Protein AF-I4C1M5-F1 (afdb_monomer_lite)

Foldseek 3Di:
DDWDFDDDDPVRVVVQVVVCVVVVDHDTHIPDADADDDDPVVVVVQVVVCVVVVHHDGHHDDDD

Sequence (64 aa):
MMCSFATLDHEALKILENVEGETGKTILAYDCFVPETIGEEEIHKIREAEKKLCRTLVAIKTEH

Radius of gyration: 14.55 Å; chains: 1; bounding box: 33×28×35 Å

pLDDT: mean 79.4, std 10.59, range [46.25, 91.5]

Secondary structure (DSSP, 8-state):
--PEEP---HHHHHHHHHHHHHH-S----EE-SPBP---HHHHHHHHHHHHHHTS----B----

Structure (mmCIF, N/CA/C/O backbone):
data_AF-I4C1M5-F1
#
_entry.id   AF-I4C1M5-F1
#
loop_
_atom_site.group_PDB
_atom_site.id
_atom_site.type_symbol
_atom_site.label_atom_id
_atom_site.label_alt_id
_atom_site.label_comp_id
_atom_site.label_asym_id
_atom_site.label_entity_id
_atom_site.label_seq_id
_atom_site.pdbx_PDB_ins_code
_atom_site.Cartn_x
_atom_site.Cartn_y
_atom_site.Cartn_z
_atom_site.occupancy
_atom_site.B_iso_or_equiv
_atom_site.auth_seq_id
_atom_site.auth_comp_id
_atom_site.auth_asym_id
_atom_site.auth_atom_id
_atom_site.pdbx_PDB_model_num
ATOM 1 N N . MET A 1 1 ? 6.024 18.289 -5.183 1.00 54.03 1 MET A N 1
ATOM 2 C CA . MET A 1 1 ? 5.304 17.449 -4.203 1.00 54.03 1 MET A CA 1
ATOM 3 C C . MET A 1 1 ? 3.833 17.414 -4.606 1.00 54.03 1 MET A C 1
ATOM 5 O O . MET A 1 1 ? 3.076 18.274 -4.183 1.00 54.03 1 MET A O 1
ATOM 9 N N . MET A 1 2 ? 3.453 16.500 -5.499 1.00 50.25 2 MET A N 1
ATOM 10 C CA . MET A 1 2 ? 2.055 16.213 -5.842 1.00 50.25 2 MET A CA 1
ATOM 11 C C . MET A 1 2 ? 1.987 14.741 -6.247 1.00 50.25 2 MET A C 1
ATOM 13 O O . MET A 1 2 ? 2.454 14.393 -7.323 1.00 50.25 2 MET A O 1
ATOM 17 N N . CYS A 1 3 ? 1.476 13.887 -5.361 1.00 58.62 3 CYS A N 1
ATOM 18 C CA . CYS A 1 3 ? 0.983 12.574 -5.764 1.00 58.62 3 CYS A CA 1
ATOM 19 C C . CYS A 1 3 ? -0.372 12.798 -6.427 1.00 58.62 3 CYS A C 1
ATOM 21 O O . CYS A 1 3 ? -1.256 13.396 -5.806 1.00 58.62 3 CYS A O 1
ATOM 23 N N . SER A 1 4 ? -0.535 12.363 -7.670 1.00 64.25 4 SER A N 1
ATOM 24 C CA . SER A 1 4 ? -1.841 12.325 -8.323 1.00 64.25 4 SER A CA 1
ATOM 25 C C . SER A 1 4 ? -2.451 10.939 -8.166 1.00 64.25 4 SER A C 1
ATOM 27 O O . SER A 1 4 ? -1.745 9.936 -8.042 1.00 64.25 4 SER A O 1
ATOM 29 N N . PHE A 1 5 ? -3.780 10.877 -8.167 1.00 71.62 5 PHE A N 1
ATOM 30 C CA . PHE A 1 5 ? -4.461 9.607 -8.383 1.00 71.62 5 PHE A CA 1
ATOM 31 C C . PHE A 1 5 ? -3.994 9.016 -9.709 1.00 71.62 5 PHE A C 1
ATOM 33 O O . PHE A 1 5 ? -3.859 9.755 -10.689 1.00 71.62 5 PHE A O 1
ATOM 40 N N . ALA A 1 6 ? -3.718 7.714 -9.708 1.00 74.00 6 ALA A N 1
ATOM 41 C CA . ALA A 1 6 ? -3.249 7.055 -10.911 1.00 74.00 6 ALA A CA 1
ATOM 42 C C . ALA A 1 6 ? -4.352 7.052 -11.973 1.00 74.00 6 ALA A C 1
ATOM 44 O O . ALA A 1 6 ? -5.519 6.786 -11.665 1.00 74.00 6 ALA A O 1
ATOM 45 N N . THR A 1 7 ? -3.998 7.338 -13.225 1.00 76.62 7 THR A N 1
ATOM 46 C CA . THR A 1 7 ? -4.926 7.116 -14.340 1.00 76.62 7 THR A CA 1
ATOM 47 C C . THR A 1 7 ? -4.884 5.644 -14.711 1.00 76.62 7 THR A C 1
ATOM 49 O O . THR A 1 7 ? -3.906 5.180 -15.290 1.00 76.62 7 THR A O 1
ATOM 52 N N . LEU A 1 8 ? -5.940 4.917 -14.363 1.00 77.44 8 LEU A N 1
ATOM 53 C CA . LEU A 1 8 ? -6.052 3.488 -14.629 1.00 77.44 8 LEU A CA 1
ATOM 54 C C . LEU A 1 8 ? -6.823 3.250 -15.924 1.00 77.44 8 LEU A C 1
ATOM 56 O O . LEU A 1 8 ? -7.885 3.839 -16.143 1.00 77.44 8 LEU A O 1
ATOM 60 N N . ASP A 1 9 ? -6.304 2.369 -16.770 1.00 84.38 9 ASP A N 1
ATOM 61 C CA . ASP A 1 9 ? -7.053 1.836 -17.899 1.00 84.38 9 ASP A CA 1
ATOM 62 C C . ASP A 1 9 ? -8.056 0.754 -17.446 1.00 84.38 9 ASP A C 1
ATOM 64 O O . ASP A 1 9 ? -8.119 0.356 -16.280 1.00 84.38 9 ASP A O 1
ATOM 68 N N . HIS A 1 10 ? -8.886 0.283 -18.377 1.00 81.12 10 HIS A N 1
ATOM 69 C CA . HIS A 1 10 ? -9.973 -0.647 -18.071 1.00 81.12 10 HIS A CA 1
ATOM 70 C C . HIS A 1 10 ? -9.489 -2.027 -17.591 1.00 81.12 10 HIS A C 1
ATOM 72 O O . HIS A 1 10 ? -10.183 -2.684 -16.815 1.00 81.12 10 HIS A O 1
ATOM 78 N N . GLU A 1 11 ? -8.305 -2.467 -18.021 1.00 87.19 11 GLU A N 1
ATOM 79 C CA . GLU A 1 11 ? -7.702 -3.714 -17.552 1.00 87.19 11 GLU A CA 1
ATOM 80 C C . GLU A 1 11 ? -7.210 -3.556 -16.111 1.00 87.19 11 GLU A C 1
ATOM 82 O O . GLU A 1 11 ? -7.538 -4.378 -15.252 1.00 87.19 11 GLU A O 1
ATOM 87 N N . ALA A 1 12 ? -6.522 -2.449 -15.820 1.00 83.94 12 ALA A N 1
ATOM 88 C CA . ALA A 1 12 ? -6.070 -2.116 -14.472 1.00 83.94 12 ALA A CA 1
ATOM 89 C C . ALA A 1 12 ? -7.237 -1.964 -13.476 1.00 83.94 12 ALA A C 1
ATOM 91 O O . ALA A 1 12 ? -7.149 -2.440 -12.343 1.00 83.94 12 ALA A O 1
ATOM 92 N N . LEU A 1 13 ? -8.359 -1.374 -13.905 1.00 84.56 13 LEU A N 1
ATOM 93 C CA . LEU A 1 13 ? -9.577 -1.285 -13.090 1.00 84.56 13 LEU A CA 1
ATOM 94 C C . LEU A 1 13 ? -10.141 -2.666 -12.744 1.00 84.56 13 LEU A C 1
ATOM 96 O O . LEU A 1 13 ? -10.446 -2.929 -11.585 1.00 84.56 13 LEU A O 1
ATOM 100 N N . LYS A 1 14 ? -10.216 -3.573 -13.722 1.00 87.81 14 LYS A N 1
ATOM 101 C CA . LYS A 1 14 ? -10.717 -4.936 -13.498 1.00 87.81 14 LYS A CA 1
ATOM 102 C C . LYS A 1 14 ? -9.827 -5.732 -12.541 1.00 87.81 14 LYS A C 1
ATOM 104 O O . LYS A 1 14 ? -10.320 -6.546 -11.763 1.00 87.81 14 LYS A O 1
ATOM 109 N N . ILE A 1 15 ? -8.514 -5.503 -12.595 1.00 88.81 15 ILE A N 1
ATOM 110 C CA . ILE A 1 15 ? -7.570 -6.087 -11.638 1.00 88.81 15 ILE A CA 1
ATOM 111 C C . ILE A 1 15 ? -7.872 -5.569 -10.231 1.00 88.81 15 ILE A C 1
ATOM 113 O O . ILE A 1 15 ? -7.987 -6.376 -9.312 1.00 88.81 15 ILE A O 1
ATOM 117 N N . LEU A 1 16 ? -8.047 -4.255 -10.060 1.00 87.06 16 LEU A N 1
ATOM 118 C CA . LEU A 1 16 ? -8.381 -3.686 -8.754 1.00 87.06 16 LEU A CA 1
ATOM 119 C C . LEU A 1 16 ? -9.701 -4.224 -8.207 1.00 87.06 16 LEU A C 1
ATOM 121 O O . LEU A 1 16 ? -9.712 -4.683 -7.071 1.00 87.06 16 LEU A O 1
ATOM 125 N N . GLU A 1 17 ? -10.767 -4.250 -9.009 1.00 87.06 17 GLU A N 1
ATOM 126 C CA . GLU A 1 17 ? -12.076 -4.767 -8.585 1.00 87.06 17 GLU A CA 1
ATOM 127 C C . GLU A 1 17 ? -11.992 -6.213 -8.077 1.00 87.06 17 GLU A C 1
ATOM 129 O O . GLU A 1 17 ? -12.602 -6.558 -7.063 1.00 87.06 17 GLU A O 1
ATOM 134 N N . ASN A 1 18 ? -11.196 -7.058 -8.741 1.00 91.50 18 ASN A N 1
ATOM 135 C CA . ASN A 1 18 ? -10.971 -8.427 -8.284 1.00 91.50 18 ASN A CA 1
ATOM 136 C C . ASN A 1 18 ? -10.276 -8.457 -6.916 1.00 91.50 18 ASN A C 1
ATOM 138 O O . ASN A 1 18 ? -10.732 -9.160 -6.016 1.00 91.50 18 ASN A O 1
ATOM 142 N N . VAL A 1 19 ? -9.210 -7.670 -6.732 1.00 88.62 19 VAL A N 1
ATOM 143 C CA . VAL A 1 19 ? -8.461 -7.641 -5.464 1.00 88.62 19 VAL A CA 1
ATOM 144 C C . VAL A 1 19 ? -9.305 -7.035 -4.336 1.00 88.62 19 VAL A C 1
ATOM 146 O O . VAL A 1 19 ? -9.258 -7.514 -3.199 1.00 88.62 19 VAL A O 1
ATOM 149 N N . GLU A 1 20 ? -10.118 -6.015 -4.618 1.00 90.25 20 GLU A N 1
ATOM 150 C CA . GLU A 1 20 ? -11.085 -5.472 -3.657 1.00 90.25 20 GLU A CA 1
ATOM 151 C C . GLU A 1 20 ? -12.120 -6.534 -3.256 1.00 90.25 20 GLU A C 1
ATOM 153 O O . GLU A 1 20 ? -12.411 -6.689 -2.068 1.00 90.25 20 GLU A O 1
ATOM 158 N N . GLY A 1 21 ? -12.612 -7.319 -4.223 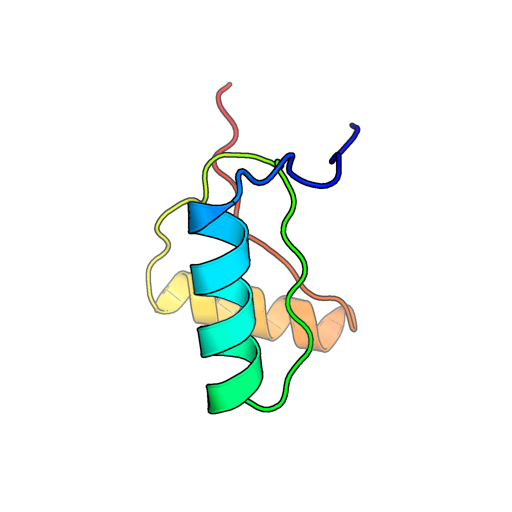1.00 89.25 21 GLY A N 1
ATOM 159 C CA . GLY A 1 21 ? -13.531 -8.434 -3.990 1.00 89.25 21 GLY A CA 1
ATOM 160 C C . GLY A 1 21 ? -12.937 -9.551 -3.127 1.00 89.25 21 GLY A C 1
ATOM 161 O O . GLY A 1 21 ? -13.618 -10.072 -2.244 1.00 89.25 21 GLY A O 1
ATOM 162 N N . GLU A 1 22 ? -11.664 -9.895 -3.332 1.00 90.94 22 GLU A N 1
ATOM 163 C CA . GLU A 1 22 ? -10.967 -10.931 -2.555 1.00 90.94 22 GLU A CA 1
ATOM 164 C C . GLU A 1 22 ? -10.602 -10.469 -1.139 1.00 90.94 22 GLU A C 1
ATOM 166 O O . GLU A 1 22 ? -10.684 -11.239 -0.180 1.00 90.94 22 GLU A O 1
ATOM 171 N N . THR A 1 23 ? -10.176 -9.212 -0.993 1.00 87.25 23 THR A N 1
ATOM 172 C CA . THR A 1 23 ? -9.666 -8.690 0.285 1.00 87.25 23 THR A CA 1
ATOM 173 C C . THR A 1 23 ? -10.740 -8.034 1.150 1.00 87.25 23 THR A C 1
ATOM 175 O O . THR A 1 23 ? -10.522 -7.858 2.353 1.00 87.25 23 THR A O 1
ATOM 178 N N . GLY A 1 24 ? -11.876 -7.650 0.556 1.00 87.69 24 GLY A N 1
ATOM 179 C CA . GLY A 1 24 ? -12.936 -6.878 1.203 1.00 87.69 24 GLY A CA 1
ATOM 180 C C . GLY A 1 24 ? -12.509 -5.459 1.593 1.00 87.69 24 GLY A C 1
ATOM 181 O O . GLY A 1 24 ? -13.104 -4.866 2.495 1.00 87.69 24 GLY A O 1
ATOM 182 N N . LYS A 1 25 ? -11.445 -4.926 0.981 1.00 85.06 25 LYS A N 1
ATOM 183 C CA . LYS A 1 25 ? -10.866 -3.612 1.295 1.00 85.06 25 LYS A CA 1
ATOM 184 C C . LYS A 1 25 ? -10.906 -2.710 0.074 1.00 85.06 25 LYS A C 1
ATOM 186 O O . LYS A 1 25 ? -10.694 -3.178 -1.034 1.00 85.06 25 LYS A O 1
ATOM 191 N N . THR A 1 26 ? -11.092 -1.415 0.308 1.00 82.44 26 THR A N 1
ATOM 192 C CA . THR A 1 26 ? -10.937 -0.388 -0.727 1.00 82.44 26 THR A CA 1
ATOM 193 C C . THR A 1 26 ? -9.459 -0.178 -1.044 1.00 82.44 26 THR A C 1
ATOM 195 O O . THR A 1 26 ? -8.655 0.033 -0.128 1.00 82.44 26 THR A O 1
ATOM 198 N N . ILE A 1 27 ? -9.106 -0.209 -2.326 1.00 83.00 27 ILE A N 1
ATOM 199 C CA . ILE A 1 27 ? -7.741 -0.019 -2.814 1.00 83.00 27 ILE A CA 1
ATOM 200 C C . ILE A 1 27 ? -7.630 1.361 -3.453 1.00 83.00 27 ILE A C 1
ATOM 202 O O . ILE A 1 27 ? -8.456 1.778 -4.258 1.00 83.00 27 ILE A O 1
ATOM 206 N N . LEU A 1 28 ? -6.574 2.084 -3.090 1.00 77.56 28 LEU A N 1
ATO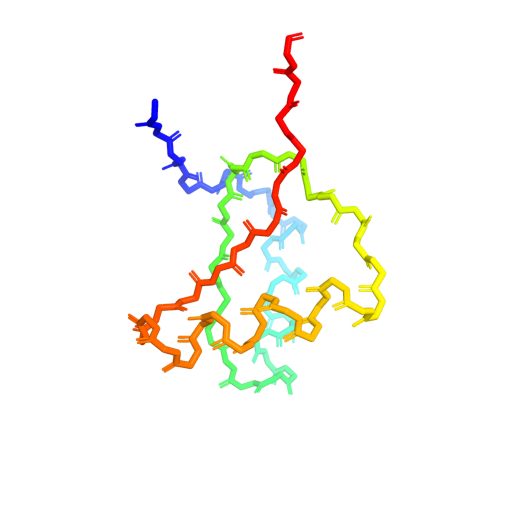M 207 C CA . LEU A 1 28 ? -6.260 3.381 -3.670 1.00 77.56 28 LEU A CA 1
ATOM 208 C C . LEU A 1 28 ? -5.001 3.252 -4.522 1.00 77.56 28 LEU A C 1
ATOM 210 O O . LEU A 1 28 ? -3.948 2.862 -4.018 1.00 77.56 28 LEU A O 1
ATOM 214 N N . ALA A 1 29 ? -5.116 3.606 -5.801 1.00 77.88 29 ALA A N 1
ATOM 215 C CA . ALA A 1 29 ? -3.991 3.674 -6.721 1.00 77.88 29 ALA A CA 1
ATOM 216 C C . ALA A 1 29 ? -3.498 5.121 -6.850 1.00 77.88 29 ALA A C 1
ATOM 218 O O . ALA A 1 29 ? -4.263 6.041 -7.156 1.00 77.88 29 ALA A O 1
ATOM 219 N N . TYR A 1 30 ? -2.202 5.316 -6.633 1.00 75.06 30 TYR A N 1
ATOM 220 C CA . TYR A 1 30 ? -1.537 6.607 -6.755 1.00 75.06 30 TYR A CA 1
ATOM 221 C C . TYR A 1 30 ? -0.310 6.458 -7.643 1.00 75.06 30 TYR A C 1
ATOM 223 O O . TYR A 1 30 ? 0.495 5.554 -7.428 1.00 75.06 30 TYR A O 1
ATOM 231 N N . ASP A 1 31 ? -0.137 7.386 -8.579 1.00 69.62 31 ASP A N 1
ATOM 232 C CA . ASP A 1 31 ? 1.105 7.515 -9.334 1.00 69.62 31 ASP A CA 1
ATOM 233 C C . ASP A 1 31 ? 2.057 8.370 -8.500 1.00 69.62 31 ASP A C 1
ATOM 235 O O . ASP A 1 31 ? 2.081 9.600 -8.594 1.00 69.62 31 ASP A O 1
ATOM 239 N N . CYS A 1 32 ? 2.787 7.725 -7.589 1.00 65.44 32 CYS A N 1
ATOM 240 C CA . CYS A 1 32 ? 3.746 8.424 -6.746 1.00 65.44 32 CYS A CA 1
ATOM 241 C C . CYS A 1 32 ? 4.980 7.564 -6.464 1.00 65.44 32 CYS A C 1
ATOM 243 O O . CYS A 1 32 ? 4.989 6.756 -5.541 1.00 65.44 32 CYS A O 1
ATOM 245 N N . PHE A 1 33 ? 6.029 7.822 -7.252 1.00 65.75 33 PHE A N 1
ATOM 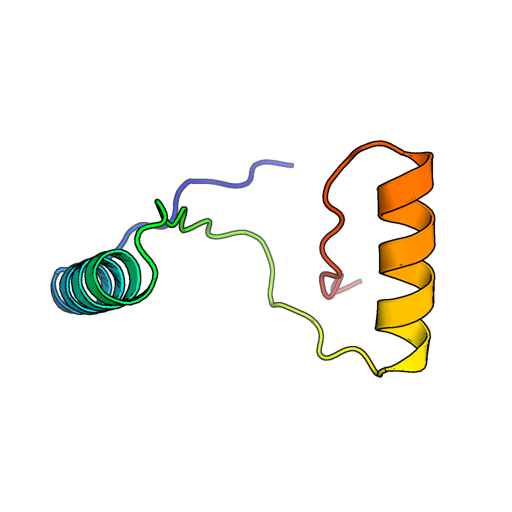246 C CA . PHE A 1 33 ? 7.372 7.236 -7.172 1.00 65.75 33 PHE A CA 1
ATOM 247 C C . PHE A 1 33 ? 7.461 5.729 -7.452 1.00 65.75 33 PHE A C 1
ATOM 249 O O . PHE A 1 33 ? 6.510 4.970 -7.296 1.00 65.75 33 PHE A O 1
ATOM 256 N N . VAL A 1 34 ? 8.648 5.292 -7.884 1.00 67.38 34 VAL A N 1
ATOM 257 C CA . VAL A 1 34 ? 8.945 3.867 -8.048 1.00 67.38 34 VAL A CA 1
ATOM 258 C C . VAL A 1 34 ? 9.153 3.270 -6.651 1.00 67.38 34 VAL A C 1
ATOM 260 O O . VAL A 1 34 ? 10.005 3.777 -5.908 1.00 67.38 34 VAL A O 1
ATOM 263 N N . PRO A 1 35 ? 8.394 2.225 -6.267 1.00 67.19 35 PRO A N 1
ATOM 264 C CA . PRO A 1 35 ? 8.580 1.577 -4.978 1.00 67.19 35 PRO A CA 1
ATOM 265 C C . PRO A 1 35 ? 9.993 0.999 -4.894 1.00 67.19 35 PRO A C 1
ATOM 267 O O . PRO A 1 35 ? 10.467 0.335 -5.819 1.00 67.19 35 PRO A O 1
ATOM 270 N N . GLU A 1 36 ? 10.675 1.262 -3.783 1.00 72.81 36 GLU A N 1
ATOM 271 C CA . GLU A 1 36 ? 11.977 0.661 -3.527 1.00 72.81 36 GLU A CA 1
ATOM 272 C C . GLU A 1 36 ? 11.793 -0.727 -2.911 1.00 72.81 36 GLU A C 1
ATOM 274 O O . GLU A 1 36 ? 10.958 -0.932 -2.027 1.00 72.81 36 GLU A O 1
ATOM 279 N N . THR A 1 37 ? 12.568 -1.700 -3.388 1.00 75.94 3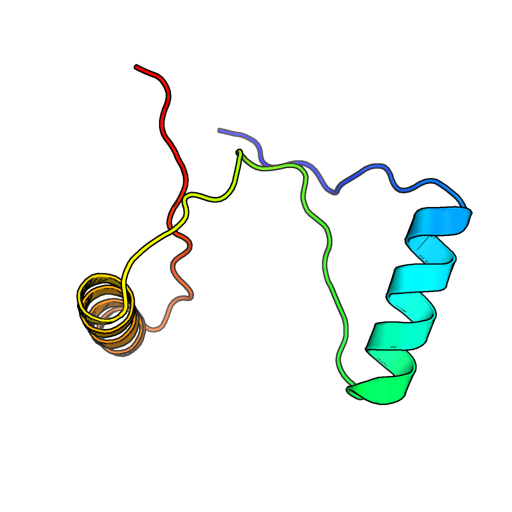7 THR A N 1
ATOM 280 C CA . THR A 1 37 ? 12.610 -3.014 -2.744 1.00 75.94 37 THR A CA 1
ATOM 281 C C . THR A 1 37 ? 13.446 -2.895 -1.478 1.00 75.94 37 THR A C 1
ATOM 283 O O . THR A 1 37 ? 14.650 -2.679 -1.559 1.00 75.94 37 THR A O 1
ATOM 286 N N . ILE A 1 38 ? 12.798 -3.043 -0.326 1.00 79.50 38 ILE A N 1
ATOM 287 C CA . ILE A 1 38 ? 13.426 -2.966 0.996 1.00 79.50 38 ILE A CA 1
ATOM 288 C C . ILE A 1 38 ? 13.523 -4.353 1.641 1.00 79.50 38 ILE A C 1
ATOM 290 O O . ILE A 1 38 ? 12.658 -5.209 1.433 1.00 79.50 38 ILE A O 1
ATOM 294 N N . GLY A 1 39 ? 14.578 -4.580 2.426 1.00 84.81 39 GLY A N 1
ATOM 295 C CA . GLY A 1 39 ? 14.795 -5.831 3.158 1.00 84.81 39 GLY A CA 1
ATOM 296 C C . GLY A 1 39 ? 13.948 -5.954 4.433 1.00 84.81 39 GLY A C 1
ATOM 297 O O . GLY A 1 39 ? 13.369 -4.983 4.923 1.00 84.81 39 GLY A O 1
ATOM 298 N N . GLU A 1 40 ? 13.904 -7.153 5.028 1.00 84.50 40 GLU A N 1
ATOM 299 C CA . GLU A 1 40 ? 13.112 -7.424 6.245 1.00 84.50 40 GLU A CA 1
ATOM 300 C C . GLU A 1 40 ? 13.501 -6.541 7.443 1.00 84.50 40 GLU A C 1
ATOM 302 O O . GLU A 1 40 ? 12.631 -6.087 8.193 1.00 84.50 40 GLU A O 1
ATOM 307 N N . GLU A 1 41 ? 14.793 -6.245 7.612 1.00 84.69 41 GLU A N 1
ATOM 308 C CA . GLU A 1 41 ? 15.267 -5.362 8.685 1.00 84.69 41 GLU A CA 1
ATOM 309 C C . GLU A 1 41 ? 14.764 -3.921 8.521 1.00 84.69 41 GLU A C 1
ATOM 311 O O . GLU A 1 41 ? 14.429 -3.246 9.499 1.00 84.69 41 GLU A O 1
ATOM 316 N N . GLU A 1 42 ? 14.683 -3.439 7.284 1.00 83.50 42 GLU A N 1
ATOM 317 C CA . GLU A 1 42 ? 14.212 -2.093 6.960 1.00 83.50 42 GLU A CA 1
ATOM 318 C C . GLU A 1 42 ? 12.696 -1.996 7.131 1.00 83.50 42 GLU A C 1
ATOM 320 O O . GLU A 1 42 ? 12.207 -1.039 7.734 1.00 83.50 42 GLU A O 1
ATOM 325 N N . ILE A 1 43 ? 11.962 -3.039 6.723 1.00 86.38 43 ILE A N 1
ATOM 326 C CA . ILE A 1 43 ? 10.524 -3.177 6.991 1.00 86.38 43 ILE A CA 1
ATOM 327 C C . ILE A 1 43 ? 10.254 -3.088 8.496 1.00 86.38 43 ILE A C 1
ATOM 329 O O . ILE A 1 43 ? 9.312 -2.410 8.914 1.00 86.38 43 ILE A O 1
ATOM 333 N N . HIS A 1 44 ? 11.072 -3.742 9.327 1.00 86.19 44 HIS A N 1
ATOM 334 C CA . HIS A 1 44 ? 10.905 -3.684 10.778 1.00 86.19 44 HIS A CA 1
ATOM 335 C C . HIS A 1 44 ? 11.066 -2.255 11.315 1.00 86.19 44 HIS A C 1
ATOM 337 O O . HIS A 1 44 ? 10.201 -1.777 12.052 1.00 86.19 44 HIS A O 1
ATOM 343 N N . LYS A 1 45 ? 12.120 -1.544 10.892 1.00 88.31 45 LYS A N 1
ATOM 344 C CA . LYS A 1 45 ? 12.368 -0.146 11.291 1.00 88.31 45 LYS A CA 1
ATOM 345 C C . LYS A 1 45 ? 11.242 0.788 10.850 1.00 88.31 45 LYS A C 1
ATOM 347 O O . LYS A 1 45 ? 10.804 1.626 11.639 1.00 88.31 45 LYS A O 1
ATOM 352 N N . ILE A 1 46 ? 10.752 0.623 9.620 1.00 86.50 46 ILE A N 1
ATOM 353 C CA . ILE A 1 46 ? 9.640 1.418 9.088 1.00 86.50 46 ILE A CA 1
ATOM 354 C C . ILE A 1 46 ? 8.383 1.172 9.922 1.00 86.50 46 ILE A C 1
ATOM 356 O O . ILE A 1 46 ? 7.785 2.131 10.400 1.00 86.50 46 ILE A O 1
ATOM 360 N N . ARG A 1 47 ? 8.039 -0.087 10.216 1.00 87.38 47 ARG A N 1
ATOM 361 C CA . ARG A 1 47 ? 6.872 -0.422 11.052 1.00 87.38 47 ARG A CA 1
ATOM 362 C C . ARG A 1 47 ? 6.966 0.133 12.472 1.00 87.38 47 ARG A C 1
ATOM 364 O O . ARG A 1 47 ? 5.957 0.550 13.041 1.00 87.38 47 ARG A O 1
ATOM 371 N N . GLU A 1 48 ? 8.151 0.130 13.078 1.00 90.31 48 GLU A N 1
ATOM 372 C CA . GLU A 1 48 ? 8.345 0.766 14.385 1.00 90.31 48 GLU A CA 1
ATOM 373 C C . GLU A 1 48 ? 8.131 2.283 14.322 1.00 90.31 48 GLU A C 1
ATOM 375 O O . GLU A 1 48 ? 7.526 2.860 15.231 1.00 90.31 48 GLU A O 1
ATOM 380 N N . ALA A 1 49 ? 8.590 2.930 13.250 1.00 88.50 49 ALA A N 1
ATOM 381 C CA . ALA A 1 49 ? 8.357 4.350 13.021 1.00 88.50 49 ALA A CA 1
ATOM 382 C C . ALA A 1 49 ? 6.870 4.655 12.764 1.00 88.50 49 ALA A C 1
ATOM 384 O O . ALA A 1 49 ? 6.341 5.593 13.357 1.00 88.50 49 ALA A O 1
ATOM 385 N N . GLU A 1 50 ? 6.166 3.832 11.981 1.00 89.94 50 GLU A N 1
ATOM 386 C CA . GLU A 1 50 ? 4.720 3.961 11.740 1.00 89.94 50 GLU A CA 1
ATOM 387 C C . GLU A 1 50 ? 3.918 3.941 13.046 1.00 89.94 50 GLU A C 1
ATOM 389 O O . GLU A 1 50 ? 3.055 4.795 13.266 1.00 89.94 50 GLU A O 1
ATOM 394 N N . LYS A 1 51 ? 4.249 3.012 13.955 1.00 87.62 51 LYS A N 1
ATOM 395 C CA . LYS A 1 51 ? 3.616 2.917 15.282 1.00 87.62 51 LYS A CA 1
ATOM 396 C C . LYS A 1 51 ? 3.826 4.175 16.119 1.00 87.62 51 LYS A C 1
ATOM 398 O O . LYS A 1 51 ? 2.914 4.591 16.824 1.00 87.62 51 LYS A O 1
ATOM 403 N N . LYS A 1 52 ? 5.021 4.768 16.061 1.00 90.81 52 LYS A N 1
ATOM 404 C CA . LYS A 1 52 ? 5.357 5.982 16.824 1.00 90.81 52 LYS A CA 1
ATOM 405 C C . LYS A 1 52 ? 4.695 7.226 16.242 1.00 90.81 52 LYS A C 1
ATOM 407 O O . LYS A 1 52 ? 4.320 8.121 16.992 1.00 90.81 52 LYS A O 1
ATOM 412 N N . LEU A 1 53 ? 4.571 7.288 14.919 1.00 87.56 53 LEU A N 1
ATOM 413 C CA . LEU A 1 53 ? 4.056 8.458 14.212 1.00 87.56 53 LEU A CA 1
ATOM 414 C C . LEU A 1 53 ? 2.538 8.412 13.999 1.00 87.56 53 LEU A C 1
ATOM 416 O O . LEU A 1 53 ? 1.963 9.429 13.617 1.00 87.56 53 LEU A O 1
ATOM 420 N N . CYS A 1 54 ? 1.888 7.266 14.241 1.00 85.81 54 CYS A N 1
ATOM 421 C CA . CYS A 1 54 ? 0.477 7.026 13.915 1.00 85.81 54 CYS A CA 1
ATOM 422 C C . CYS A 1 54 ? 0.159 7.374 12.449 1.00 85.81 54 CYS A C 1
ATOM 424 O O . CYS A 1 54 ? -0.872 7.977 12.139 1.00 85.81 54 CYS A O 1
ATOM 426 N N . ARG A 1 55 ? 1.085 7.042 11.544 1.00 83.44 55 ARG A N 1
ATOM 427 C CA . ARG A 1 55 ? 1.004 7.309 10.103 1.00 83.44 55 ARG A CA 1
ATOM 428 C C . ARG A 1 55 ? 1.587 6.136 9.330 1.00 83.44 55 ARG A C 1
ATOM 430 O O . ARG A 1 55 ? 2.532 5.517 9.801 1.00 83.44 55 ARG A O 1
ATOM 437 N N . THR A 1 56 ? 1.045 5.884 8.144 1.00 82.69 56 THR A N 1
ATOM 438 C CA .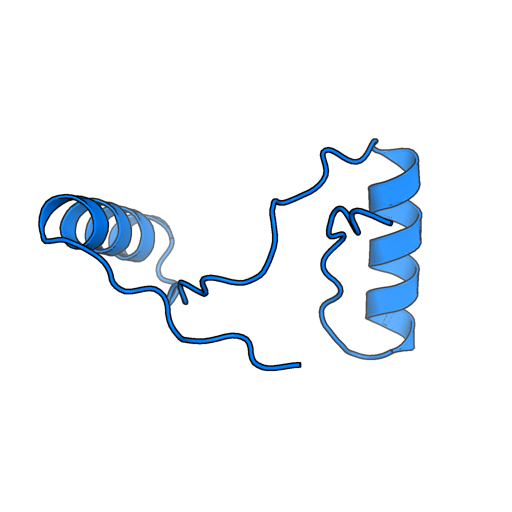 THR A 1 56 ? 1.612 4.936 7.180 1.00 82.69 56 THR A CA 1
ATOM 439 C C . THR A 1 56 ? 2.828 5.557 6.504 1.00 82.69 56 THR A C 1
ATOM 441 O O . THR A 1 56 ? 2.767 6.708 6.062 1.00 82.69 56 THR A O 1
ATOM 444 N N . LEU A 1 57 ? 3.923 4.806 6.431 1.00 80.38 57 LEU A N 1
ATOM 445 C CA . LEU A 1 57 ? 5.175 5.217 5.805 1.00 80.38 57 LEU A CA 1
ATOM 446 C C . LEU A 1 57 ? 5.458 4.300 4.614 1.00 80.38 57 LEU A C 1
ATOM 448 O O . LEU A 1 57 ? 5.370 3.081 4.721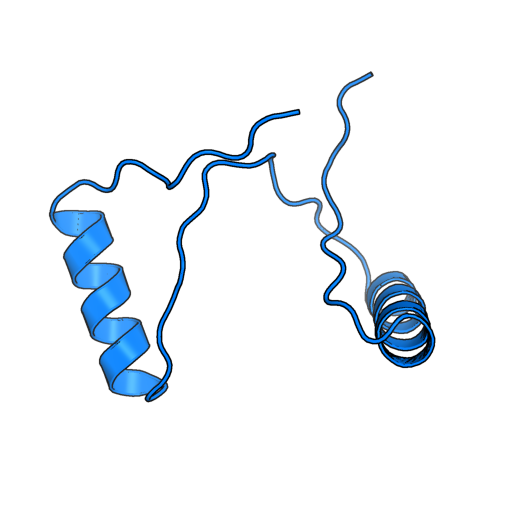 1.00 80.38 57 LEU A O 1
ATOM 452 N N . VAL A 1 58 ? 5.824 4.890 3.480 1.00 77.88 58 VAL A N 1
ATOM 453 C CA . VAL A 1 58 ? 6.157 4.158 2.253 1.00 77.88 58 VAL A CA 1
ATOM 454 C C . VAL A 1 58 ? 7.591 4.498 1.872 1.00 77.88 58 VAL A C 1
ATOM 456 O O . VAL A 1 58 ? 7.931 5.675 1.746 1.00 77.88 58 VAL A O 1
ATOM 459 N N . ALA A 1 59 ? 8.433 3.475 1.714 1.00 78.25 59 ALA A N 1
ATOM 460 C CA . ALA A 1 59 ? 9.783 3.643 1.189 1.00 78.25 59 ALA A CA 1
ATOM 461 C C . ALA A 1 59 ? 9.711 3.861 -0.326 1.00 78.25 59 ALA A C 1
ATOM 463 O O . ALA A 1 59 ? 9.151 3.044 -1.059 1.00 78.25 59 ALA A O 1
ATOM 464 N N . ILE A 1 60 ? 10.261 4.981 -0.782 1.00 77.50 60 ILE A N 1
ATOM 465 C CA . ILE A 1 60 ? 10.299 5.358 -2.193 1.00 77.50 60 ILE A CA 1
ATOM 466 C C . ILE A 1 60 ? 11.748 5.536 -2.619 1.00 77.50 60 ILE A C 1
ATOM 468 O O . ILE A 1 60 ? 12.557 6.075 -1.863 1.00 77.50 60 ILE A O 1
ATOM 472 N N . LYS A 1 61 ? 12.063 5.132 -3.849 1.00 70.44 61 LYS A N 1
ATOM 473 C CA . LYS A 1 61 ? 13.376 5.399 -4.424 1.00 70.44 61 LYS A CA 1
ATOM 474 C C . LYS A 1 61 ? 13.445 6.876 -4.810 1.00 70.44 61 LYS A C 1
ATOM 476 O O . LYS A 1 61 ? 12.773 7.305 -5.748 1.00 70.44 61 LYS A O 1
ATOM 481 N N . THR A 1 62 ? 14.236 7.672 -4.097 1.00 65.44 62 THR A N 1
ATOM 482 C CA . THR A 1 62 ? 14.568 9.035 -4.531 1.00 65.44 62 THR A CA 1
ATOM 483 C C . THR A 1 62 ? 15.730 8.966 -5.512 1.00 65.44 62 THR A C 1
ATOM 485 O O . THR A 1 62 ? 16.861 8.698 -5.108 1.00 65.44 62 THR A O 1
ATOM 488 N N . GLU A 1 63 ? 15.463 9.187 -6.801 1.00 57.66 63 GLU A N 1
ATOM 489 C CA . GLU A 1 63 ? 16.531 9.518 -7.746 1.00 57.66 63 GLU A CA 1
ATOM 490 C C . GLU A 1 63 ? 17.100 10.884 -7.337 1.00 57.66 63 GLU A C 1
ATOM 492 O O . GLU A 1 63 ? 16.356 11.860 -7.223 1.00 57.66 63 GLU A O 1
ATOM 497 N N . HIS A 1 64 ? 18.394 10.914 -7.017 1.00 46.25 64 HIS A N 1
ATOM 498 C CA . HIS A 1 64 ? 19.148 12.146 -6.805 1.00 46.25 64 HIS A CA 1
ATOM 499 C C . HIS A 1 64 ? 19.569 12.751 -8.141 1.00 46.25 64 HIS A C 1
ATOM 501 O O . HIS A 1 64 ? 20.009 11.970 -9.015 1.00 46.25 64 HIS A O 1
#

Organism: Desulfomonile tiedjei (strain ATCC 49306 / DSM 6799 / DCB-1) (NCBI:txid706587)